Protein AF-A0A7Y0L8G3-F1 (afdb_monomer)

Radius of gyration: 14.68 Å; Cα contacts (8 Å, |Δi|>4): 82; chains: 1; bounding box: 26×39×45 Å

Solvent-accessible surface area (backbone atoms only — not comparable to full-atom values): 5088 Å² total; per-residue (Å²): 134,83,82,72,67,90,79,58,84,52,83,71,72,66,49,71,42,65,48,63,48,100,85,65,54,71,44,79,78,48,69,36,72,76,55,64,76,52,62,65,69,51,90,98,31,74,87,53,50,21,70,59,48,51,52,36,45,73,72,72,40,52,72,66,55,51,52,52,41,58,67,67,47,64,79,79,81,128

Mean predicted aligned error: 7.16 Å

pLDDT: mean 81.58, std 14.18, range [37.56, 96.69]

Nearest PDB structures (foldseek):
  2pmi-assembly2_D  TM=5.737E-01  e=5.894E+00  Saccharomyces cerevisiae
  8x0v-assembly1_B  TM=3.778E-01  e=7.204E+00  Stachybotrys sp.
  8dy7-assembly1_G  TM=2.259E-01  e=9.414E+00  Streptomyces venezuelae

Secondary structure (DSSP, 8-state):
-----TTSPPS---EEEEEE-TTS-EEEEEEESS---PPS-STT-TT---HHHHHHHHTT--HHHHHHHHHT------

Organism: NCBI:txid2729629

Foldseek 3Di:
DDPDPLPPQDLADKDFDWDADPVRDIDTDDIGSPFDQDDADDVPPNPDGGPLCVVCVVSVHDSVVSVVSNVVNDDDDD

Structure (mmCIF, N/CA/C/O backbone):
data_AF-A0A7Y0L8G3-F1
#
_entry.id   AF-A0A7Y0L8G3-F1
#
loop_
_atom_site.group_PDB
_atom_site.id
_atom_site.type_symbol
_atom_site.label_atom_id
_atom_site.label_alt_id
_atom_site.label_comp_id
_atom_site.label_asym_id
_atom_site.label_entity_id
_atom_site.label_seq_id
_atom_site.pdbx_PDB_ins_code
_atom_site.Cartn_x
_atom_site.Cartn_y
_atom_site.Cartn_z
_atom_site.occupancy
_atom_site.B_iso_or_equiv
_atom_site.auth_seq_id
_atom_site.auth_comp_id
_atom_site.auth_asym_id
_atom_site.auth_atom_id
_atom_site.pdbx_PDB_model_num
ATOM 1 N N . MET A 1 1 ? -2.933 -21.246 -7.818 1.00 37.56 1 MET A N 1
ATOM 2 C CA . MET A 1 1 ? -3.476 -19.910 -7.505 1.00 37.56 1 MET A CA 1
ATOM 3 C C . MET A 1 1 ? -3.880 -19.944 -6.046 1.00 37.56 1 MET A C 1
ATOM 5 O O . MET A 1 1 ? -4.881 -20.566 -5.723 1.00 37.56 1 MET A O 1
ATOM 9 N N . THR A 1 2 ? -3.035 -19.427 -5.158 1.00 39.66 2 THR A N 1
ATOM 10 C CA . THR A 1 2 ? -3.328 -19.410 -3.721 1.00 39.66 2 THR A CA 1
ATOM 11 C C . THR A 1 2 ? -4.345 -18.305 -3.479 1.00 39.66 2 THR A C 1
ATOM 13 O O . THR A 1 2 ? -4.066 -17.146 -3.777 1.00 39.66 2 THR A O 1
ATOM 16 N N . VAL A 1 3 ? -5.538 -18.665 -3.012 1.00 43.19 3 VAL A N 1
ATOM 17 C CA . VAL A 1 3 ? -6.495 -17.686 -2.494 1.00 43.19 3 VAL A CA 1
ATOM 18 C C . VAL A 1 3 ? -5.912 -17.205 -1.172 1.00 43.19 3 VAL A C 1
ATOM 20 O O . VAL A 1 3 ? -5.902 -17.944 -0.193 1.00 43.19 3 VAL A O 1
ATOM 23 N N . VAL A 1 4 ? -5.331 -16.010 -1.179 1.00 57.44 4 VAL A N 1
ATOM 24 C CA . VAL A 1 4 ? -5.042 -15.282 0.055 1.00 57.44 4 VAL A CA 1
ATOM 25 C C . VAL A 1 4 ? -6.382 -14.844 0.631 1.00 57.44 4 VAL A C 1
ATOM 27 O O . VAL A 1 4 ? -7.170 -14.221 -0.077 1.00 57.44 4 VAL A O 1
ATOM 30 N N . ASP A 1 5 ? -6.666 -15.220 1.877 1.00 62.84 5 ASP A N 1
ATOM 31 C CA .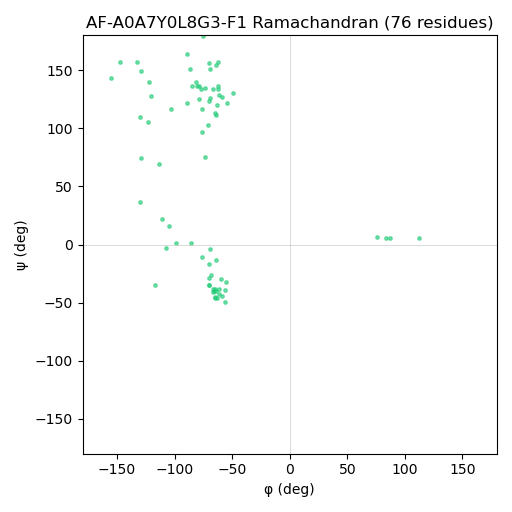 ASP A 1 5 ? -7.801 -14.669 2.613 1.00 62.84 5 ASP A CA 1
ATOM 32 C C . ASP A 1 5 ? -7.548 -13.162 2.801 1.00 62.84 5 ASP A C 1
ATOM 34 O O . ASP A 1 5 ? -6.610 -12.797 3.515 1.00 62.84 5 ASP A O 1
ATOM 38 N N . PRO A 1 6 ? -8.327 -12.273 2.155 1.00 59.34 6 PRO A N 1
ATOM 39 C CA . PRO A 1 6 ? -8.115 -10.833 2.253 1.00 59.34 6 PRO A CA 1
ATOM 40 C C . PRO A 1 6 ? -8.451 -10.278 3.646 1.00 59.34 6 PRO A C 1
ATOM 42 O O . PRO A 1 6 ? -8.261 -9.084 3.872 1.00 59.34 6 PRO A O 1
ATOM 45 N N . TRP A 1 7 ? -8.951 -11.113 4.563 1.00 59.34 7 TRP A N 1
ATOM 46 C CA . TRP A 1 7 ? -9.291 -10.751 5.939 1.00 59.34 7 TRP A CA 1
ATOM 47 C C . TRP A 1 7 ? -8.322 -11.316 6.979 1.00 59.34 7 TRP A C 1
ATOM 49 O O . TRP A 1 7 ? -8.461 -11.001 8.163 1.00 59.34 7 TRP A O 1
ATOM 59 N N . ALA A 1 8 ? -7.332 -12.115 6.570 1.00 64.38 8 ALA A N 1
ATOM 60 C CA . ALA A 1 8 ? -6.285 -12.547 7.483 1.00 64.38 8 ALA A CA 1
ATOM 61 C C . ALA A 1 8 ? -5.495 -11.320 7.988 1.00 64.38 8 ALA A C 1
ATOM 63 O O . ALA A 1 8 ? -5.173 -10.429 7.191 1.00 64.38 8 ALA A O 1
ATOM 64 N N . PRO A 1 9 ? -5.171 -11.240 9.293 1.00 61.47 9 PRO A N 1
ATOM 65 C CA . PRO A 1 9 ? -4.360 -10.151 9.819 1.00 61.47 9 PRO A CA 1
ATOM 66 C C . PRO A 1 9 ? -3.004 -10.137 9.107 1.00 61.47 9 PRO A C 1
ATOM 68 O O . PRO A 1 9 ? -2.314 -11.152 9.035 1.00 61.47 9 PRO A O 1
ATOM 71 N N . ALA A 1 10 ? -2.629 -8.984 8.554 1.00 62.50 10 ALA A N 1
ATOM 72 C CA . ALA A 1 10 ? -1.351 -8.841 7.875 1.00 62.50 10 ALA A CA 1
ATOM 73 C C . ALA A 1 10 ? -0.208 -8.900 8.900 1.00 62.50 10 ALA A C 1
ATOM 75 O O . ALA A 1 10 ? -0.195 -8.099 9.828 1.00 62.50 10 ALA A O 1
ATOM 76 N N . GLU A 1 11 ? 0.765 -9.791 8.704 1.00 66.12 11 GLU A N 1
ATOM 77 C CA . GLU A 1 11 ? 1.940 -9.931 9.583 1.00 66.12 11 GLU A CA 1
ATOM 78 C C . GLU A 1 11 ? 2.912 -8.743 9.459 1.00 66.12 11 GLU A C 1
ATOM 80 O O . GLU A 1 11 ? 3.520 -8.321 10.440 1.00 66.12 11 GLU A O 1
ATOM 85 N N . ALA A 1 12 ? 3.036 -8.180 8.252 1.00 73.38 12 ALA A N 1
ATOM 86 C CA . ALA A 1 12 ? 3.835 -6.994 7.954 1.00 73.38 12 ALA A CA 1
ATOM 87 C C . ALA A 1 12 ? 3.299 -6.282 6.698 1.00 73.38 12 ALA A C 1
ATOM 89 O O . ALA A 1 12 ? 2.891 -6.935 5.736 1.00 73.38 12 ALA A O 1
ATOM 90 N N . VAL A 1 13 ? 3.323 -4.945 6.667 1.00 81.88 13 VAL A N 1
ATOM 91 C CA . VAL A 1 13 ? 3.048 -4.163 5.449 1.00 81.88 13 VAL A CA 1
ATOM 92 C C . VAL A 1 13 ? 4.352 -3.646 4.848 1.00 81.88 13 VAL A C 1
ATOM 94 O O . VAL A 1 13 ? 5.034 -2.811 5.435 1.00 81.88 13 VAL A O 1
ATOM 97 N N . SER A 1 14 ? 4.665 -4.091 3.632 1.00 84.06 14 SER A N 1
ATOM 98 C CA . SER A 1 14 ? 5.781 -3.579 2.829 1.00 84.06 14 SER A CA 1
ATOM 99 C C . SER A 1 14 ? 5.335 -3.293 1.396 1.00 84.06 14 SER A C 1
ATOM 101 O O . SER A 1 14 ? 4.331 -3.831 0.927 1.00 84.06 14 SER A O 1
ATOM 103 N N . VAL A 1 15 ? 6.061 -2.412 0.704 1.00 88.25 15 VAL A N 1
ATOM 104 C CA . VAL A 1 15 ? 5.813 -2.098 -0.712 1.00 88.25 15 VAL A CA 1
ATOM 105 C C . VAL A 1 15 ? 7.098 -2.362 -1.503 1.00 88.25 15 VAL A C 1
ATOM 107 O O . VAL A 1 15 ? 8.045 -1.580 -1.366 1.00 88.25 15 VAL A O 1
ATOM 110 N N . PRO A 1 16 ? 7.168 -3.454 -2.288 1.00 89.44 16 PRO A N 1
ATOM 111 C CA . PRO A 1 16 ? 8.305 -3.721 -3.156 1.00 89.44 16 PRO A CA 1
ATOM 112 C C . PRO A 1 16 ? 8.247 -2.845 -4.411 1.00 89.44 16 PRO A C 1
ATOM 114 O O . PRO A 1 16 ? 7.220 -2.773 -5.088 1.00 89.44 16 PRO A O 1
ATOM 117 N N . ASP A 1 17 ? 9.377 -2.236 -4.751 1.00 90.44 17 ASP A N 1
ATOM 118 C CA . ASP A 1 17 ? 9.570 -1.552 -6.022 1.00 90.44 17 ASP A CA 1
ATOM 119 C C . ASP A 1 17 ? 10.108 -2.552 -7.044 1.00 90.44 17 ASP A C 1
ATOM 121 O O . ASP A 1 17 ? 11.158 -3.170 -6.852 1.00 90.44 17 ASP A O 1
ATOM 125 N N . ALA A 1 18 ? 9.384 -2.720 -8.150 1.00 93.25 18 ALA A N 1
ATOM 126 C CA . ALA A 1 18 ? 9.736 -3.664 -9.201 1.00 93.25 18 ALA A CA 1
ATOM 127 C C . ALA A 1 18 ? 9.743 -3.003 -10.581 1.00 93.25 18 ALA A C 1
ATOM 129 O O . ALA A 1 18 ? 8.967 -2.088 -10.863 1.00 93.25 18 ALA A O 1
ATOM 130 N N . ARG A 1 19 ? 10.600 -3.499 -11.477 1.00 95.06 19 ARG A N 1
ATOM 131 C CA . ARG A 1 19 ? 10.588 -3.127 -12.901 1.00 95.06 19 ARG A CA 1
ATOM 132 C C . ARG A 1 19 ? 10.407 -4.354 -13.768 1.00 95.06 19 ARG A C 1
ATOM 134 O O . ARG A 1 19 ? 11.019 -5.387 -13.513 1.00 95.06 19 ARG A O 1
ATOM 141 N N . ALA A 1 20 ? 9.610 -4.207 -14.819 1.00 96.69 20 ALA A N 1
ATOM 142 C CA . ALA A 1 20 ? 9.508 -5.200 -15.873 1.00 96.69 20 ALA A CA 1
ATOM 143 C C . ALA A 1 20 ? 10.697 -5.081 -16.837 1.00 96.69 20 ALA A C 1
ATOM 145 O O . ALA A 1 20 ? 11.067 -3.980 -17.253 1.00 96.69 20 ALA A O 1
ATOM 146 N N . ASN A 1 21 ? 11.277 -6.213 -17.225 1.00 94.00 21 ASN A N 1
ATOM 147 C CA . ASN A 1 21 ? 12.175 -6.282 -18.369 1.00 94.00 21 ASN A CA 1
ATOM 148 C C . ASN A 1 21 ? 11.373 -6.227 -19.689 1.00 94.00 21 ASN A C 1
ATOM 150 O O . ASN A 1 21 ? 10.142 -6.203 -19.702 1.00 94.00 21 ASN A O 1
ATOM 154 N N . ARG A 1 22 ? 12.069 -6.261 -20.831 1.00 95.44 22 ARG A N 1
ATOM 155 C CA . ARG A 1 22 ? 11.438 -6.185 -22.164 1.00 95.44 22 ARG A CA 1
ATOM 156 C C . ARG A 1 22 ? 10.508 -7.365 -22.499 1.00 95.44 22 ARG A C 1
ATOM 158 O O . ARG A 1 22 ? 9.769 -7.291 -23.471 1.00 95.44 22 ARG A O 1
ATOM 165 N N . GLN A 1 23 ? 10.568 -8.442 -21.720 1.00 96.12 23 GLN A N 1
ATOM 166 C CA . GLN A 1 23 ? 9.725 -9.635 -21.841 1.00 96.12 23 GLN A CA 1
ATOM 167 C C . GLN A 1 23 ? 8.552 -9.614 -20.845 1.00 96.12 23 GLN A C 1
ATOM 169 O O . GLN A 1 23 ? 7.773 -10.558 -20.806 1.00 96.12 23 GLN A O 1
ATOM 174 N N . GLY A 1 24 ? 8.416 -8.557 -20.035 1.00 94.75 24 GLY A N 1
ATOM 175 C CA . GLY A 1 24 ? 7.370 -8.441 -19.019 1.00 94.75 24 GLY A CA 1
ATOM 176 C C . GLY A 1 24 ? 7.690 -9.138 -17.694 1.00 94.75 24 GLY A C 1
ATOM 177 O O . GLY A 1 24 ? 6.837 -9.168 -16.813 1.00 94.75 24 GLY A O 1
ATOM 178 N N . HIS A 1 25 ? 8.900 -9.679 -17.511 1.00 95.56 25 HIS A N 1
ATOM 179 C CA . HIS A 1 25 ? 9.299 -10.265 -16.230 1.00 95.56 25 HIS A CA 1
ATOM 180 C C . HIS A 1 25 ? 9.679 -9.168 -15.242 1.00 95.56 25 HIS A C 1
ATOM 182 O O . HIS A 1 25 ? 10.549 -8.344 -15.533 1.00 95.56 25 HIS A O 1
ATOM 188 N N . PHE A 1 26 ? 9.049 -9.176 -14.070 1.00 94.81 26 PHE A N 1
ATOM 189 C CA . PHE A 1 26 ? 9.327 -8.216 -13.011 1.00 94.81 26 PHE A CA 1
ATOM 190 C C . PHE A 1 26 ? 10.516 -8.657 -12.157 1.00 94.81 26 PHE A C 1
ATOM 192 O O . PHE A 1 26 ? 10.608 -9.815 -11.757 1.00 94.81 26 PHE A O 1
ATOM 199 N N . VAL A 1 27 ? 11.401 -7.711 -11.851 1.00 95.31 27 VAL A N 1
ATOM 200 C CA . VAL A 1 27 ? 12.504 -7.875 -10.900 1.00 95.31 27 VAL A CA 1
ATOM 201 C C . VAL A 1 27 ? 12.329 -6.846 -9.789 1.00 95.31 27 VAL A C 1
ATOM 203 O O . VAL A 1 27 ? 12.149 -5.660 -10.078 1.00 95.31 27 VAL A O 1
ATOM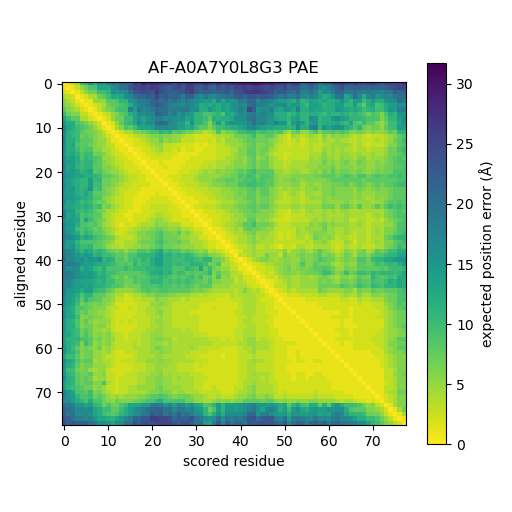 206 N N . VAL A 1 28 ? 12.359 -7.309 -8.536 1.00 94.31 28 VAL A N 1
ATOM 207 C CA . VAL A 1 28 ? 12.331 -6.449 -7.344 1.00 94.31 28 VAL A CA 1
ATOM 208 C C . VAL A 1 28 ? 13.688 -5.773 -7.192 1.00 94.31 28 VAL A C 1
ATOM 210 O O . VAL A 1 28 ? 14.725 -6.417 -7.339 1.00 94.31 28 VAL A O 1
ATOM 213 N N . ILE A 1 29 ? 13.671 -4.474 -6.922 1.00 94.31 29 ILE A N 1
ATOM 214 C CA . ILE A 1 29 ? 14.867 -3.625 -6.863 1.00 94.31 29 ILE A CA 1
ATOM 215 C C . ILE A 1 29 ? 15.051 -3.053 -5.465 1.00 94.31 29 ILE A C 1
ATOM 217 O O . ILE A 1 29 ? 16.180 -2.908 -5.011 1.00 94.31 29 ILE A O 1
ATOM 221 N N . ASP A 1 30 ? 13.945 -2.745 -4.793 1.00 92.50 30 ASP A N 1
ATOM 222 C CA . ASP A 1 30 ? 13.942 -2.264 -3.420 1.00 92.50 30 ASP A CA 1
ATOM 223 C C . ASP A 1 30 ? 12.683 -2.746 -2.695 1.00 92.50 30 ASP A C 1
ATOM 225 O O . ASP A 1 30 ? 11.669 -3.075 -3.321 1.00 92.50 30 ASP A O 1
ATOM 229 N N . VAL A 1 31 ? 12.752 -2.805 -1.369 1.00 89.88 31 VAL A N 1
ATOM 230 C CA . VAL A 1 31 ? 11.623 -3.153 -0.509 1.00 89.88 31 VAL A CA 1
ATOM 231 C C . VAL A 1 31 ? 11.495 -2.112 0.589 1.00 89.88 31 VAL A C 1
ATOM 233 O O . VAL A 1 31 ? 12.261 -2.080 1.554 1.00 89.88 31 VAL A O 1
ATOM 236 N N . ASN A 1 32 ? 10.442 -1.303 0.494 1.00 89.50 32 ASN A N 1
ATOM 237 C CA . ASN A 1 32 ? 10.108 -0.344 1.532 1.00 89.50 32 ASN A CA 1
ATOM 238 C C . ASN A 1 32 ? 9.461 -1.073 2.715 1.00 89.50 32 ASN A C 1
ATOM 240 O O . ASN A 1 32 ? 8.251 -1.310 2.720 1.00 89.50 32 ASN A O 1
ATOM 244 N N . MET A 1 33 ? 10.259 -1.392 3.739 1.00 84.12 33 MET A N 1
ATOM 245 C CA . MET A 1 33 ? 9.773 -1.991 4.994 1.00 84.12 33 MET A CA 1
ATOM 246 C C . MET A 1 33 ? 8.945 -1.013 5.845 1.00 84.12 33 MET A C 1
ATOM 248 O O . MET A 1 33 ? 8.210 -1.427 6.731 1.00 84.12 33 MET A O 1
ATOM 252 N N . LYS A 1 34 ? 9.045 0.296 5.568 1.00 86.62 34 LYS A N 1
ATOM 253 C CA . LYS A 1 34 ? 8.231 1.349 6.193 1.00 86.62 34 LYS A CA 1
ATOM 254 C C . LYS A 1 34 ? 7.600 2.242 5.119 1.00 86.62 34 LYS A C 1
ATOM 256 O O . LYS A 1 34 ? 8.067 3.376 4.923 1.00 86.62 34 LYS A O 1
ATOM 261 N N . PRO A 1 35 ? 6.561 1.769 4.413 1.00 84.69 35 PRO A N 1
ATOM 262 C CA . PRO A 1 35 ? 5.965 2.531 3.326 1.00 84.69 35 PRO A CA 1
ATOM 263 C C . PRO A 1 35 ? 5.333 3.838 3.827 1.00 84.69 35 PRO A C 1
ATOM 265 O O . PRO A 1 35 ? 4.951 3.975 4.990 1.00 84.69 35 PRO A O 1
ATOM 268 N N . ASN A 1 36 ? 5.228 4.831 2.940 1.00 87.12 36 ASN A N 1
ATOM 269 C CA . ASN A 1 36 ? 4.395 6.004 3.202 1.00 87.12 36 ASN A CA 1
ATOM 270 C C . ASN A 1 36 ? 2.937 5.552 3.343 1.00 87.12 36 ASN A C 1
ATOM 272 O O . ASN A 1 36 ? 2.456 4.822 2.487 1.00 87.12 36 ASN A O 1
ATOM 276 N N . SER A 1 37 ? 2.232 6.034 4.363 1.00 87.25 37 SER A N 1
ATOM 277 C CA . SER A 1 37 ? 0.828 5.712 4.632 1.00 87.25 37 SER A CA 1
ATOM 278 C C . SER A 1 37 ? -0.106 6.901 4.409 1.00 87.25 37 SER A C 1
ATOM 280 O O . SER A 1 37 ? -1.192 6.928 4.959 1.00 87.25 37 SER A O 1
ATOM 282 N N . THR A 1 38 ? 0.276 7.911 3.6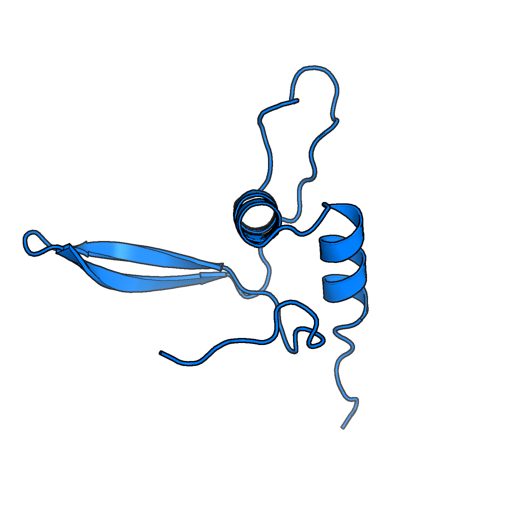17 1.00 87.69 38 THR A N 1
ATOM 283 C CA . THR A 1 38 ? -0.599 9.071 3.348 1.00 87.69 38 THR A CA 1
ATOM 284 C C . THR A 1 38 ? -1.970 8.630 2.814 1.00 87.69 38 THR A C 1
ATOM 286 O O . THR A 1 38 ? -2.050 7.964 1.776 1.00 87.69 38 THR A O 1
ATOM 289 N N . GLY A 1 39 ? -3.028 9.017 3.531 1.00 80.94 39 GLY A N 1
ATOM 290 C CA . GLY A 1 39 ? -4.416 8.714 3.193 1.00 80.94 39 GLY A CA 1
ATOM 291 C C . GLY A 1 39 ? -5.101 9.735 2.285 1.00 80.94 39 GLY A C 1
ATOM 292 O O . GLY A 1 39 ? -4.633 10.873 2.160 1.00 80.94 39 GLY A O 1
ATOM 293 N N . PRO A 1 40 ? -6.236 9.345 1.678 1.00 74.00 40 PRO A N 1
ATOM 294 C CA . PRO A 1 40 ? -7.088 10.253 0.920 1.00 74.00 40 PRO A CA 1
ATOM 295 C C . PRO A 1 40 ? -7.775 11.263 1.857 1.00 74.00 40 PRO A C 1
ATOM 297 O O . PRO A 1 40 ? -8.035 10.967 3.021 1.00 74.00 40 PRO A O 1
ATOM 300 N N . GLY A 1 41 ? -8.089 12.460 1.351 1.00 73.44 41 GLY A N 1
ATOM 301 C CA . GLY A 1 41 ? -8.939 13.425 2.073 1.00 73.44 41 GLY A CA 1
ATOM 302 C C . GLY A 1 41 ? -8.261 14.706 2.563 1.00 73.44 41 GLY A C 1
ATOM 303 O O . GLY A 1 41 ? -8.915 15.529 3.200 1.00 73.44 41 GLY A O 1
ATOM 304 N N . ARG A 1 42 ? -6.985 14.948 2.232 1.00 75.94 42 ARG A N 1
ATOM 305 C CA . ARG A 1 42 ? -6.433 16.309 2.354 1.00 75.94 42 ARG A CA 1
ATOM 306 C C . ARG A 1 42 ? -7.128 17.222 1.327 1.00 75.94 42 A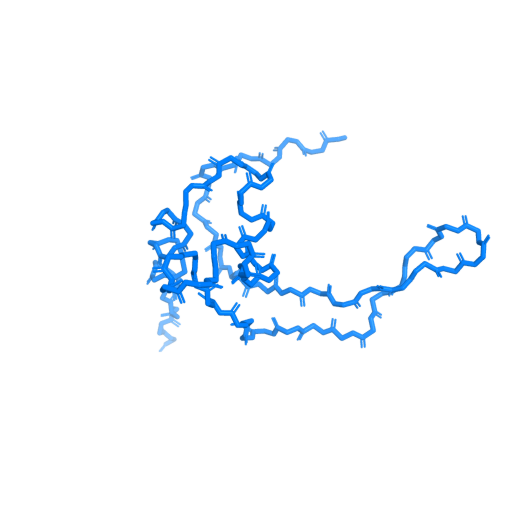RG A C 1
ATOM 308 O O . ARG A 1 42 ? -7.230 16.814 0.165 1.00 75.94 42 ARG A O 1
ATOM 315 N N . PRO A 1 43 ? -7.582 18.434 1.703 1.00 83.69 43 PRO A N 1
ATOM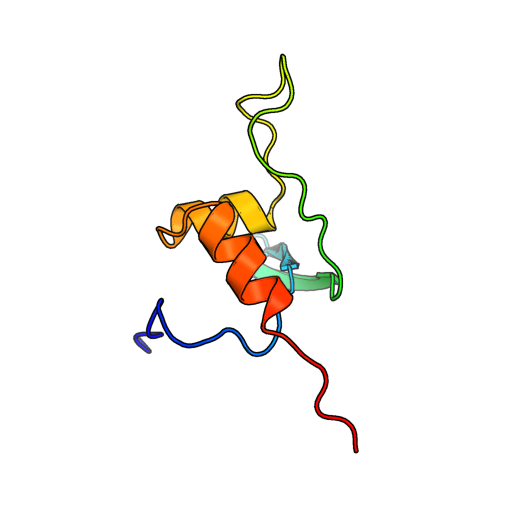 316 C CA . PRO A 1 43 ? -8.179 19.373 0.755 1.00 83.69 43 PRO A CA 1
ATOM 317 C C . PRO A 1 43 ? -7.298 19.556 -0.491 1.00 83.69 43 PRO A C 1
ATOM 319 O O . PRO A 1 43 ? -6.085 19.732 -0.381 1.00 83.69 43 PRO A O 1
ATOM 322 N N . GLY A 1 44 ? -7.897 19.435 -1.681 1.00 84.12 44 GLY A N 1
ATOM 323 C CA . GLY A 1 44 ? -7.188 19.515 -2.966 1.00 84.12 44 GLY A CA 1
ATOM 324 C C . GLY A 1 44 ? -6.367 18.277 -3.364 1.00 84.12 44 GLY A C 1
ATOM 325 O O . GLY A 1 44 ? -5.663 18.318 -4.369 1.00 84.12 44 GLY A O 1
ATOM 326 N N . ARG A 1 45 ? -6.433 17.169 -2.612 1.00 81.81 45 ARG A N 1
ATOM 327 C CA . ARG A 1 45 ? -5.641 15.944 -2.856 1.00 81.81 45 ARG A CA 1
ATOM 328 C C . ARG A 1 45 ? -6.484 14.669 -2.875 1.00 81.81 45 ARG A C 1
ATOM 330 O O . ARG A 1 45 ? -6.037 13.617 -2.426 1.00 81.81 45 ARG A O 1
ATOM 337 N N . ALA A 1 46 ? -7.698 14.753 -3.413 1.00 78.06 46 ALA A N 1
ATOM 338 C CA . ALA A 1 46 ? -8.622 13.618 -3.479 1.00 78.06 46 ALA A CA 1
ATOM 339 C C . ALA A 1 46 ? -8.016 12.380 -4.176 1.00 78.06 46 ALA A C 1
ATOM 341 O O . ALA A 1 46 ? -8.288 11.260 -3.762 1.00 78.06 46 ALA A O 1
ATOM 342 N N . ASN A 1 47 ? -7.127 12.589 -5.155 1.00 78.25 47 ASN A N 1
ATOM 343 C CA . ASN A 1 47 ? -6.522 11.521 -5.961 1.00 78.25 47 ASN A CA 1
ATOM 344 C C . ASN A 1 47 ? -5.059 11.208 -5.585 1.00 78.25 47 ASN A C 1
ATOM 346 O O . ASN A 1 47 ? -4.340 10.610 -6.378 1.00 78.25 47 ASN A O 1
ATOM 350 N N . GLN A 1 48 ? -4.578 11.650 -4.417 1.00 83.25 48 GLN A N 1
ATOM 351 C CA . GLN A 1 48 ? -3.179 11.459 -3.999 1.00 83.25 48 GLN A CA 1
ATOM 352 C C . GLN A 1 48 ? -3.081 10.531 -2.785 1.00 83.25 48 GLN A C 1
ATOM 354 O O . GLN A 1 48 ? -2.747 10.960 -1.679 1.00 83.25 48 GLN A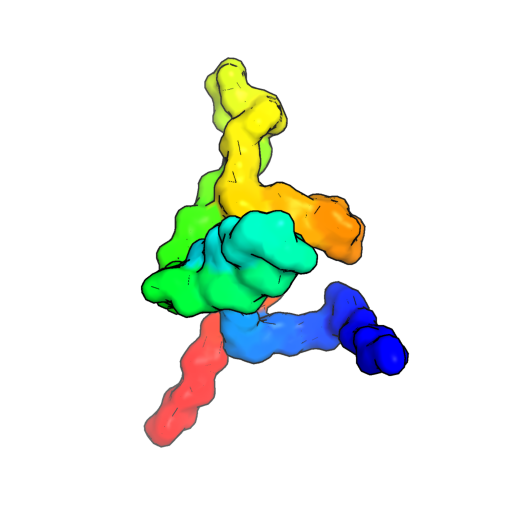 O 1
ATOM 359 N N . ALA A 1 49 ? -3.382 9.251 -2.999 1.00 87.50 49 ALA A N 1
ATOM 360 C CA . ALA A 1 49 ? -3.140 8.200 -2.016 1.00 87.50 49 ALA A CA 1
ATOM 361 C C . ALA A 1 49 ? -1.710 7.649 -2.138 1.00 87.50 49 ALA A C 1
ATOM 363 O O . ALA A 1 49 ? -1.109 7.646 -3.212 1.00 87.50 49 ALA A O 1
ATOM 364 N N . SER A 1 50 ? -1.159 7.171 -1.024 1.00 90.69 50 SER A N 1
ATOM 365 C CA . SER A 1 50 ? 0.088 6.396 -1.020 1.00 90.69 50 SER A CA 1
ATOM 366 C C . SER A 1 50 ? -0.049 5.080 -1.801 1.00 90.69 50 SER A C 1
ATOM 368 O O . SER A 1 50 ? -1.151 4.553 -1.927 1.00 90.69 50 SER A O 1
ATOM 370 N N . LEU A 1 51 ? 1.066 4.511 -2.281 1.00 90.31 51 LEU A N 1
ATOM 371 C CA . LEU A 1 51 ? 1.065 3.227 -3.008 1.00 90.31 51 LEU A CA 1
ATOM 372 C C . LEU A 1 51 ? 0.420 2.096 -2.198 1.00 90.31 51 LEU A C 1
ATOM 374 O O . LEU A 1 51 ? -0.349 1.312 -2.744 1.00 90.31 51 LEU A O 1
ATOM 378 N N . VAL A 1 52 ? 0.662 2.063 -0.884 1.00 91.38 52 VAL A N 1
ATOM 379 C CA . VAL A 1 52 ? -0.000 1.116 0.022 1.00 91.38 52 VAL A CA 1
ATOM 380 C C . VAL A 1 52 ? -1.511 1.362 0.103 1.00 91.38 52 VAL A C 1
ATOM 382 O O . VAL A 1 52 ? -2.285 0.412 0.102 1.00 91.38 52 VAL A O 1
ATOM 385 N N . GLY A 1 53 ? -1.952 2.625 0.100 1.00 91.38 53 GLY A N 1
ATOM 386 C CA . GLY A 1 53 ? -3.370 2.983 0.055 1.00 91.38 53 GLY A CA 1
ATOM 387 C C . GLY A 1 53 ? -4.042 2.580 -1.259 1.00 91.38 53 GLY A C 1
ATOM 388 O O . GLY A 1 53 ? -5.162 2.077 -1.243 1.00 91.38 53 GLY A O 1
ATOM 389 N N . ILE A 1 54 ? -3.347 2.749 -2.387 1.00 90.88 54 ILE A N 1
ATOM 390 C CA . ILE A 1 54 ? -3.821 2.318 -3.711 1.00 90.88 54 ILE A CA 1
ATOM 391 C C . ILE A 1 54 ? -3.938 0.789 -3.757 1.00 90.88 54 ILE A C 1
ATOM 393 O O . ILE A 1 54 ? -4.964 0.272 -4.194 1.00 90.88 54 ILE A O 1
ATOM 397 N N . ALA A 1 55 ? -2.930 0.066 -3.260 1.00 89.69 55 ALA A N 1
ATOM 398 C CA . ALA A 1 55 ? -2.952 -1.394 -3.197 1.00 89.69 55 ALA A CA 1
ATOM 399 C C . ALA A 1 55 ? -4.078 -1.914 -2.289 1.00 89.69 55 ALA A C 1
ATOM 401 O O . ALA A 1 55 ? -4.841 -2.781 -2.702 1.00 89.69 55 ALA A O 1
ATOM 402 N N . ALA A 1 56 ? -4.239 -1.340 -1.094 1.00 89.88 56 ALA A N 1
ATOM 403 C CA . ALA A 1 56 ? -5.314 -1.698 -0.171 1.00 89.88 56 ALA A CA 1
ATOM 404 C C . ALA A 1 56 ? -6.701 -1.486 -0.799 1.00 89.88 56 ALA A C 1
ATOM 406 O O . ALA A 1 56 ? -7.542 -2.380 -0.752 1.00 89.88 56 ALA A O 1
ATOM 407 N N . SER A 1 57 ? -6.914 -0.351 -1.475 1.00 90.06 57 SER A N 1
ATOM 408 C CA . SER A 1 57 ? -8.161 -0.090 -2.202 1.00 90.06 57 SER A CA 1
ATOM 409 C C . SER A 1 57 ? -8.410 -1.103 -3.323 1.00 90.06 57 SER A C 1
ATOM 411 O O . SER A 1 57 ? -9.555 -1.494 -3.533 1.00 90.06 57 SER A O 1
ATOM 413 N N . ALA A 1 58 ? -7.369 -1.539 -4.042 1.00 90.62 58 ALA A N 1
ATOM 414 C CA . ALA A 1 58 ? -7.493 -2.561 -5.085 1.00 90.62 58 ALA A CA 1
ATOM 415 C C . ALA A 1 58 ? -7.841 -3.949 -4.516 1.00 90.62 58 ALA A C 1
ATOM 417 O O . ALA A 1 58 ? -8.468 -4.751 -5.201 1.00 90.62 58 ALA A O 1
ATOM 418 N N . 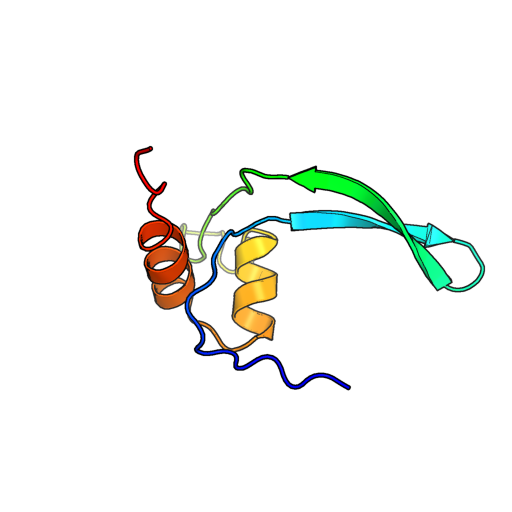LEU A 1 59 ? -7.476 -4.206 -3.257 1.00 88.50 59 LEU A N 1
ATOM 419 C CA . LEU A 1 59 ? -7.859 -5.397 -2.493 1.00 88.50 59 LEU A CA 1
ATOM 420 C C . LEU A 1 59 ? -9.223 -5.255 -1.788 1.00 88.50 59 LEU A C 1
ATOM 422 O O . LEU A 1 59 ? -9.662 -6.184 -1.118 1.00 88.50 59 LEU A O 1
ATOM 426 N N . GLY A 1 60 ? -9.908 -4.117 -1.947 1.00 90.75 60 GLY A N 1
ATOM 427 C CA . GLY A 1 60 ? -11.229 -3.863 -1.365 1.00 90.75 60 GLY A CA 1
ATOM 428 C C . GLY A 1 60 ? -11.215 -3.294 0.055 1.00 90.75 60 GLY A C 1
ATOM 429 O O . GLY A 1 60 ? -12.280 -3.126 0.641 1.00 90.75 60 GLY A O 1
ATOM 430 N N . TRP A 1 61 ? -10.047 -2.964 0.610 1.00 90.06 61 TRP A N 1
ATOM 431 C CA . TRP A 1 61 ? -9.949 -2.353 1.934 1.00 90.06 61 TRP A CA 1
ATOM 432 C C . TRP A 1 61 ? -10.212 -0.849 1.880 1.00 90.06 61 TRP A C 1
ATOM 434 O O . TRP A 1 61 ? -9.699 -0.117 1.028 1.00 90.06 61 TRP A O 1
ATOM 444 N N . THR A 1 62 ? -10.941 -0.351 2.871 1.00 91.00 62 THR A N 1
ATOM 445 C CA . THR A 1 62 ? -10.983 1.073 3.192 1.00 91.00 62 THR A CA 1
ATOM 446 C C . THR A 1 62 ? -9.646 1.527 3.780 1.00 91.00 62 THR A C 1
ATOM 448 O O . THR A 1 62 ? -8.906 0.765 4.405 1.00 91.00 62 THR A O 1
ATOM 451 N N . TYR A 1 63 ? -9.344 2.823 3.669 1.00 89.50 63 TYR A N 1
ATOM 452 C CA . TYR A 1 63 ? -8.153 3.383 4.316 1.00 89.50 63 TYR A CA 1
ATOM 453 C C . TYR A 1 63 ? -8.169 3.191 5.846 1.00 89.50 63 TYR A C 1
ATOM 455 O O . TYR A 1 63 ? -7.119 3.039 6.464 1.00 89.50 63 TYR A O 1
ATOM 463 N N . ARG A 1 64 ? -9.355 3.147 6.470 1.00 91.06 64 ARG A N 1
ATOM 464 C CA . ARG A 1 64 ? -9.494 2.852 7.903 1.00 91.06 64 ARG A CA 1
ATOM 465 C C . ARG A 1 64 ? -9.039 1.429 8.231 1.00 91.06 64 ARG A C 1
ATOM 467 O O . ARG A 1 64 ? -8.296 1.261 9.191 1.00 91.06 64 ARG A O 1
ATOM 474 N N . GLU A 1 65 ? -9.467 0.441 7.449 1.00 91.31 65 GLU A N 1
ATOM 475 C CA . GLU A 1 65 ? -9.064 -0.962 7.623 1.00 91.31 65 GLU A CA 1
ATOM 476 C C . GLU A 1 65 ? -7.564 -1.137 7.397 1.00 91.31 65 GLU A C 1
ATOM 478 O O . GLU A 1 65 ? -6.904 -1.795 8.196 1.00 91.31 65 GLU A O 1
ATOM 483 N N . LEU A 1 66 ? -6.996 -0.457 6.395 1.00 89.81 66 LEU A N 1
ATOM 484 C CA . LEU A 1 66 ? -5.549 -0.436 6.190 1.00 89.81 66 LEU A CA 1
ATOM 485 C C . LEU A 1 66 ? -4.799 0.050 7.440 1.00 89.81 66 LEU A C 1
ATOM 487 O O . LEU A 1 66 ? -3.851 -0.596 7.879 1.00 89.81 66 LEU A O 1
ATOM 491 N N . ILE A 1 67 ? -5.211 1.178 8.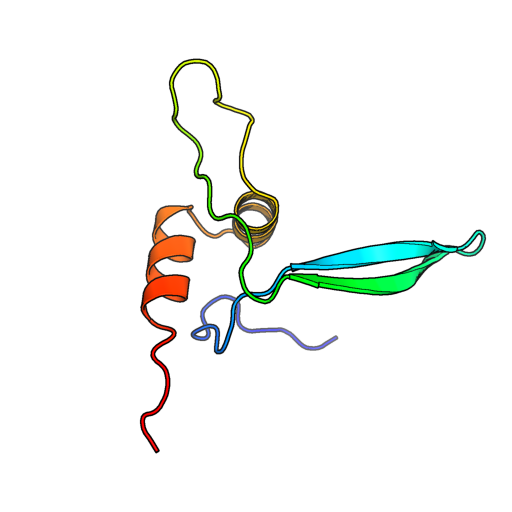024 1.00 90.19 67 ILE A N 1
ATOM 492 C CA . ILE A 1 67 ? -4.550 1.718 9.221 1.00 90.19 67 ILE A CA 1
ATOM 493 C C . ILE A 1 67 ? -4.753 0.807 10.433 1.00 90.19 67 ILE A C 1
ATOM 495 O O . ILE A 1 67 ? -3.810 0.622 11.199 1.00 90.19 67 ILE A O 1
ATOM 499 N N . ALA A 1 68 ? -5.937 0.213 10.598 1.00 89.00 68 ALA A N 1
ATOM 500 C CA . ALA A 1 68 ? -6.191 -0.742 11.673 1.00 89.00 68 ALA A CA 1
ATOM 501 C C . ALA A 1 68 ? -5.282 -1.978 11.562 1.00 89.00 68 ALA A C 1
ATOM 503 O O . ALA A 1 68 ? -4.694 -2.385 12.560 1.00 89.00 68 ALA A O 1
ATOM 504 N N . ASN A 1 69 ? -5.101 -2.510 10.350 1.00 87.44 69 ASN A N 1
ATOM 505 C CA . ASN A 1 69 ? -4.226 -3.654 10.088 1.00 87.44 69 ASN A CA 1
ATOM 506 C C . ASN A 1 69 ? -2.735 -3.319 10.230 1.00 87.44 69 ASN A C 1
ATOM 508 O O . ASN A 1 69 ? -1.966 -4.146 10.701 1.00 87.44 69 ASN A O 1
ATOM 512 N N . ILE A 1 70 ? -2.301 -2.109 9.864 1.00 86.69 70 ILE A N 1
ATOM 513 C CA . ILE A 1 70 ? -0.924 -1.668 10.147 1.00 86.69 70 ILE A CA 1
ATOM 514 C C . ILE A 1 70 ? -0.717 -1.517 11.660 1.00 86.69 70 ILE A C 1
ATOM 516 O O . ILE A 1 70 ? 0.328 -1.888 12.179 1.00 86.69 70 ILE A O 1
ATOM 520 N N . ALA A 1 71 ? -1.698 -0.973 12.385 1.00 85.06 71 ALA A N 1
ATOM 521 C CA . ALA A 1 71 ? -1.594 -0.776 13.829 1.00 85.06 71 ALA A CA 1
ATOM 522 C C . ALA A 1 71 ? -1.620 -2.094 14.620 1.00 85.06 71 ALA A C 1
ATOM 524 O O . ALA A 1 71 ? -1.032 -2.159 15.698 1.00 85.06 71 ALA A O 1
ATOM 525 N N . SER A 1 72 ? -2.280 -3.135 14.102 1.00 84.31 72 SER A N 1
ATOM 526 C CA . SER A 1 72 ? -2.298 -4.466 14.719 1.00 84.31 72 SER A CA 1
ATOM 527 C C . SER A 1 72 ? -1.001 -5.252 14.514 1.00 84.31 72 SER A C 1
ATOM 529 O O . SER A 1 72 ? -0.796 -6.256 15.194 1.00 84.31 72 SER A O 1
ATOM 531 N N . GLN A 1 73 ? -0.096 -4.782 13.647 1.00 78.38 73 GLN A N 1
ATOM 532 C CA . GLN A 1 73 ? 1.261 -5.315 13.516 1.00 78.38 73 GLN A CA 1
ATOM 533 C C . GLN A 1 73 ? 2.110 -4.875 14.709 1.00 78.38 73 GLN A C 1
ATOM 535 O O . GLN A 1 73 ? 2.944 -3.97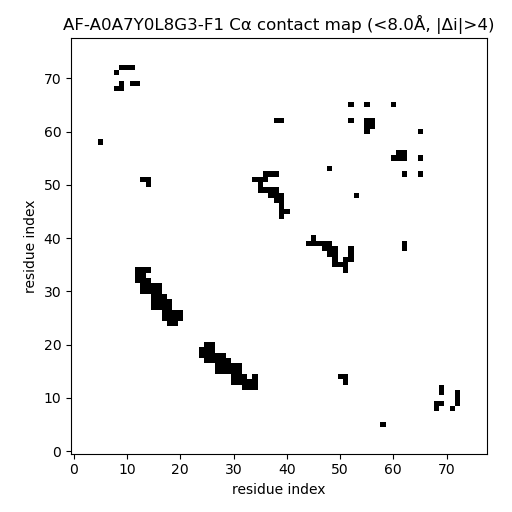3 14.632 1.00 78.38 73 GLN A O 1
ATOM 540 N N . SER A 1 74 ? 1.879 -5.505 15.855 1.00 66.50 74 SER A N 1
ATOM 541 C CA . SER A 1 74 ? 2.759 -5.389 17.010 1.00 66.50 74 SER A CA 1
ATOM 542 C C . SER A 1 74 ? 3.963 -6.304 16.836 1.00 66.50 74 SER A C 1
ATOM 544 O O . SER A 1 74 ? 3.820 -7.471 16.472 1.00 66.50 74 SER A O 1
ATOM 546 N N . TRP A 1 75 ? 5.148 -5.796 17.163 1.00 61.00 75 TRP A N 1
ATOM 547 C CA . TRP A 1 75 ? 6.327 -6.638 17.314 1.00 61.00 75 TRP A CA 1
ATOM 548 C C . TRP A 1 75 ? 6.057 -7.630 18.446 1.00 61.00 75 TRP A C 1
ATOM 550 O O . TRP A 1 75 ? 5.669 -7.217 19.541 1.00 61.00 75 TRP A O 1
ATOM 560 N N . MET A 1 76 ? 6.261 -8.924 18.200 1.00 59.78 76 MET A N 1
ATOM 561 C CA . MET A 1 76 ? 6.371 -9.871 19.305 1.00 59.78 76 MET A CA 1
ATOM 562 C C . MET A 1 76 ? 7.636 -9.499 20.077 1.00 59.78 76 MET A C 1
ATOM 564 O O . MET A 1 76 ? 8.738 -9.556 19.532 1.00 59.78 76 MET A O 1
ATOM 568 N N . ALA A 1 77 ? 7.466 -9.027 21.313 1.00 54.78 77 ALA A N 1
ATOM 569 C CA . ALA A 1 77 ? 8.588 -8.854 22.219 1.00 54.78 77 ALA A CA 1
ATOM 570 C C . ALA A 1 77 ? 9.186 -10.244 22.480 1.00 54.78 77 ALA A C 1
ATOM 572 O O . ALA A 1 77 ? 8.463 -11.144 22.912 1.00 54.78 77 ALA A O 1
ATOM 573 N N . TYR A 1 78 ? 10.464 -10.409 22.134 1.00 52.28 78 TYR A N 1
ATOM 574 C CA . TYR A 1 78 ? 11.261 -11.578 22.505 1.00 52.28 78 TYR A CA 1
ATOM 575 C C . TYR A 1 78 ? 11.529 -11.596 24.010 1.00 52.28 78 TYR A C 1
ATOM 577 O O . TYR A 1 78 ? 11.720 -10.495 24.581 1.00 52.28 78 TYR A O 1
#

Sequence (78 aa):
MTVVDPWAPAEAVSVPDARANRQGHFVVIDVNMKPNSTGPGRPGRANQASLVGIAASALGWTYRELIANIASQSWMAY